Protein AF-A0A0M3JMQ8-F1 (afdb_monomer_lite)

Organism: Anisakis simplex (NCBI:txid6269)

pLDDT: mean 92.39, std 10.88, range [45.56, 98.56]

Radius of gyration: 16.03 Å; chains: 1; bounding box: 49×18×30 Å

Secondary structure (DSSP, 8-state):
-----------S---GGG-EEEEEEETTTTEEEEEETTS-EEEEE--SS--

Sequence (51 aa):
MLSAQVGVYDPFCDDARLAVQKIHFDPNTGRLVVGGRAGHALVYDLEDEPK

Structure (mmCIF, N/CA/C/O backbone):
data_AF-A0A0M3JMQ8-F1
#
_entry.id   AF-A0A0M3JMQ8-F1
#
loop_
_atom_site.group_PDB
_atom_site.id
_atom_site.type_symbol
_atom_site.label_atom_id
_atom_site.label_alt_id
_atom_site.label_comp_id
_atom_site.label_asym_id
_atom_site.label_entity_id
_atom_site.label_seq_id
_atom_site.pdbx_PDB_ins_code
_atom_site.Cartn_x
_atom_site.Cartn_y
_atom_site.Cartn_z
_atom_site.occupancy
_atom_site.B_iso_or_equiv
_atom_site.auth_seq_id
_atom_site.auth_comp_id
_atom_site.auth_asym_id
_atom_site.auth_atom_id
_atom_site.pdbx_PDB_model_num
ATOM 1 N N . MET A 1 1 ? 33.244 -9.347 7.047 1.00 45.56 1 MET A N 1
ATOM 2 C CA . MET A 1 1 ? 32.799 -7.941 7.127 1.00 45.56 1 MET A CA 1
ATOM 3 C C . MET A 1 1 ? 31.462 -7.868 6.412 1.00 45.56 1 MET A C 1
ATOM 5 O O . MET A 1 1 ? 31.438 -7.885 5.192 1.00 45.56 1 MET A O 1
ATOM 9 N N . LEU A 1 2 ? 30.359 -7.965 7.156 1.00 56.66 2 LEU A N 1
ATOM 10 C CA . LEU A 1 2 ? 29.017 -7.895 6.578 1.00 56.66 2 LEU A CA 1
ATOM 11 C C . LEU A 1 2 ? 28.720 -6.419 6.308 1.00 56.66 2 LEU A C 1
ATOM 13 O O . LEU A 1 2 ? 28.737 -5.610 7.232 1.00 56.66 2 LEU A O 1
ATOM 17 N N . SER A 1 3 ? 28.529 -6.063 5.041 1.00 67.19 3 SER A N 1
ATOM 18 C CA . SER A 1 3 ? 27.986 -4.759 4.670 1.00 67.19 3 SER A CA 1
ATOM 19 C C . SER A 1 3 ? 26.543 -4.725 5.167 1.00 67.19 3 SER A C 1
ATOM 21 O O . SER A 1 3 ? 25.692 -5.445 4.654 1.00 67.19 3 SER A O 1
ATOM 23 N N . ALA A 1 4 ? 26.280 -3.957 6.224 1.00 77.62 4 ALA A N 1
ATOM 24 C CA . ALA A 1 4 ? 24.913 -3.656 6.618 1.00 77.62 4 ALA A CA 1
ATOM 25 C C . ALA A 1 4 ? 24.308 -2.753 5.538 1.00 77.62 4 ALA A C 1
ATOM 27 O O . ALA A 1 4 ? 24.892 -1.720 5.204 1.00 77.62 4 ALA A O 1
ATOM 28 N N . GLN A 1 5 ? 23.166 -3.151 4.979 1.00 84.19 5 GLN A N 1
ATOM 29 C CA . GLN A 1 5 ? 22.391 -2.277 4.108 1.00 84.19 5 GLN A CA 1
ATOM 30 C C . GLN A 1 5 ? 21.917 -1.080 4.940 1.00 84.19 5 GLN A C 1
ATOM 32 O O . GLN A 1 5 ? 21.297 -1.248 5.990 1.00 84.19 5 GLN A O 1
ATOM 37 N N . VAL A 1 6 ? 22.247 0.128 4.488 1.00 90.56 6 VAL A N 1
ATOM 38 C CA . VAL A 1 6 ? 21.809 1.384 5.102 1.00 90.56 6 VAL A CA 1
ATOM 39 C C . VAL A 1 6 ? 20.973 2.132 4.071 1.00 90.56 6 VAL A C 1
ATOM 41 O O . VAL A 1 6 ? 21.400 2.289 2.930 1.00 90.56 6 VAL A O 1
ATOM 44 N N . GLY A 1 7 ? 19.795 2.608 4.478 1.00 89.12 7 GLY A N 1
ATOM 45 C CA . GLY A 1 7 ? 18.856 3.317 3.605 1.00 89.12 7 GLY A CA 1
ATOM 46 C C . GLY A 1 7 ? 17.774 2.422 2.994 1.00 89.12 7 GLY A C 1
ATOM 47 O O . GLY A 1 7 ? 17.805 1.202 3.124 1.00 89.12 7 GLY A O 1
ATOM 48 N N . VAL A 1 8 ? 16.789 3.067 2.361 1.00 91.50 8 VAL A N 1
ATOM 49 C CA . VAL A 1 8 ? 15.574 2.428 1.809 1.00 91.50 8 VAL A CA 1
ATOM 50 C C . VAL A 1 8 ? 15.360 2.696 0.318 1.00 91.50 8 VAL A C 1
ATOM 52 O O . VAL A 1 8 ? 14.415 2.178 -0.263 1.00 91.50 8 VAL A O 1
ATOM 55 N N . TYR A 1 9 ? 16.195 3.536 -0.303 1.00 93.00 9 TYR A N 1
ATOM 56 C CA . TYR A 1 9 ? 16.117 3.771 -1.742 1.00 93.00 9 TYR A CA 1
ATOM 57 C C . TYR A 1 9 ? 16.550 2.510 -2.487 1.00 93.00 9 TYR A C 1
ATOM 59 O O . TYR A 1 9 ? 17.661 2.023 -2.278 1.00 93.00 9 TYR A O 1
ATOM 67 N N . ASP A 1 10 ? 15.678 2.032 -3.366 1.00 92.81 10 ASP A N 1
ATOM 68 C CA . ASP A 1 10 ? 15.945 0.912 -4.252 1.00 92.81 10 ASP A CA 1
ATOM 69 C C . ASP A 1 10 ? 15.984 1.414 -5.707 1.00 92.81 10 ASP A C 1
ATOM 71 O O . ASP A 1 10 ? 14.975 1.926 -6.202 1.00 92.81 10 ASP A O 1
ATOM 75 N N . PRO A 1 11 ? 17.139 1.348 -6.397 1.00 94.44 11 P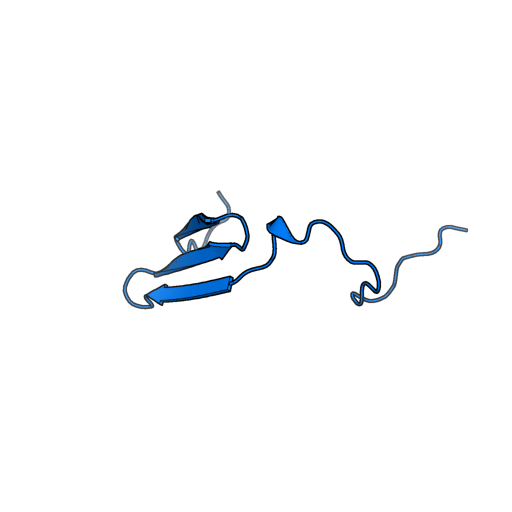RO A N 1
ATOM 76 C CA . PRO A 1 11 ? 17.232 1.729 -7.802 1.00 94.44 11 PRO A CA 1
ATOM 77 C C . PRO A 1 11 ? 16.654 0.668 -8.751 1.00 94.44 11 PRO A C 1
ATOM 79 O O . PRO A 1 11 ? 16.513 0.944 -9.946 1.00 94.44 11 PRO A O 1
ATOM 82 N N . PHE A 1 12 ? 16.367 -0.543 -8.267 1.00 94.62 12 PHE A N 1
ATOM 83 C CA . PHE A 1 12 ? 15.873 -1.635 -9.092 1.00 94.62 12 PHE A CA 1
ATOM 84 C C . PHE A 1 12 ? 14.345 -1.611 -9.176 1.00 94.62 12 PHE A C 1
ATOM 86 O O . PHE A 1 12 ? 13.635 -1.246 -8.245 1.00 94.62 12 PHE A O 1
ATOM 93 N N . CYS A 1 13 ? 13.827 -1.977 -10.347 1.00 93.38 13 CYS A N 1
ATOM 94 C CA . CYS A 1 13 ? 12.400 -2.191 -10.544 1.00 93.38 13 CYS A CA 1
ATOM 95 C C . CYS A 1 13 ? 12.128 -3.695 -10.514 1.00 93.38 13 CYS A C 1
ATOM 97 O O . CYS A 1 13 ? 12.569 -4.403 -11.420 1.00 93.38 13 CYS A O 1
ATOM 99 N N . ASP A 1 14 ? 11.389 -4.149 -9.503 1.00 93.81 14 ASP A N 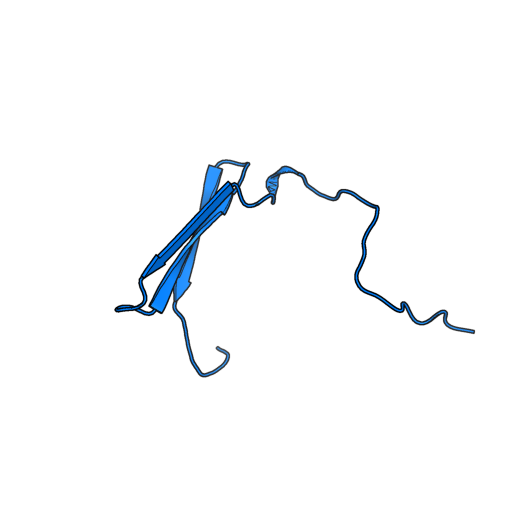1
ATOM 100 C CA . ASP A 1 14 ? 10.905 -5.528 -9.394 1.00 93.81 14 ASP A CA 1
ATOM 101 C C . ASP A 1 14 ? 9.725 -5.781 -10.365 1.00 93.81 14 ASP A C 1
ATOM 103 O O . ASP A 1 14 ? 9.739 -5.403 -11.539 1.00 93.81 14 ASP A O 1
ATOM 107 N N . ASP A 1 15 ? 8.656 -6.430 -9.900 1.00 96.56 15 ASP A N 1
ATOM 108 C CA . ASP A 1 15 ? 7.498 -6.762 -10.720 1.00 96.56 15 ASP A CA 1
ATOM 109 C C . ASP A 1 15 ? 6.531 -5.574 -10.855 1.00 96.56 15 ASP A C 1
ATOM 111 O O . ASP A 1 15 ? 5.747 -5.258 -9.956 1.00 96.56 15 ASP A O 1
ATOM 115 N N . ALA A 1 16 ? 6.510 -4.962 -12.042 1.00 95.75 16 ALA A N 1
ATOM 116 C CA . ALA A 1 16 ? 5.608 -3.858 -12.373 1.00 95.75 16 ALA A CA 1
ATOM 117 C C . ALA A 1 16 ? 4.112 -4.190 -12.183 1.00 95.75 16 ALA A C 1
ATOM 119 O O . ALA A 1 16 ? 3.291 -3.273 -12.071 1.00 95.75 16 ALA A O 1
ATOM 120 N N . ARG A 1 17 ? 3.723 -5.473 -12.140 1.00 97.00 17 ARG A N 1
ATOM 121 C CA . ARG A 1 17 ? 2.335 -5.902 -11.893 1.00 97.00 17 ARG A CA 1
ATOM 122 C C . ARG A 1 17 ? 1.848 -5.564 -10.486 1.00 97.00 17 ARG A C 1
ATOM 124 O O . ARG A 1 17 ? 0.637 -5.401 -10.319 1.00 97.00 17 ARG A O 1
ATOM 131 N N . LEU A 1 18 ? 2.762 -5.430 -9.522 1.00 96.75 18 LEU A N 1
ATOM 132 C CA . LEU A 1 18 ? 2.474 -5.070 -8.129 1.00 96.75 18 LEU A CA 1
ATOM 133 C C . LEU A 1 18 ? 2.277 -3.561 -7.921 1.00 96.75 18 LEU A C 1
ATOM 135 O O . LEU A 1 18 ? 1.916 -3.132 -6.829 1.00 96.75 18 LEU A O 1
ATOM 139 N N . ALA A 1 19 ? 2.477 -2.740 -8.956 1.00 97.25 19 ALA A N 1
ATOM 140 C CA . ALA A 1 19 ? 2.305 -1.297 -8.848 1.00 97.25 19 ALA A CA 1
ATOM 141 C C . ALA A 1 19 ? 0.861 -0.920 -8.469 1.00 97.25 19 ALA A C 1
ATOM 143 O O . ALA A 1 19 ? -0.090 -1.259 -9.184 1.00 97.25 19 ALA A O 1
ATOM 144 N N . VAL A 1 20 ? 0.707 -0.150 -7.389 1.00 97.88 20 VAL A N 1
ATOM 145 C CA . VAL A 1 20 ? -0.577 0.424 -6.961 1.00 97.88 20 VAL A CA 1
ATOM 146 C C . VAL A 1 20 ? -1.070 1.433 -8.000 1.00 97.88 20 VAL A C 1
ATOM 148 O O . VAL A 1 20 ? -0.320 2.293 -8.453 1.00 97.88 20 VAL A O 1
ATOM 151 N N . GLN A 1 21 ? -2.339 1.321 -8.387 1.00 98.25 21 GLN A N 1
ATOM 152 C CA . GLN A 1 21 ? -3.003 2.202 -9.355 1.00 98.25 21 GLN A CA 1
ATOM 153 C C . GLN A 1 21 ? -4.067 3.090 -8.710 1.00 98.25 21 GLN A C 1
ATOM 155 O O . G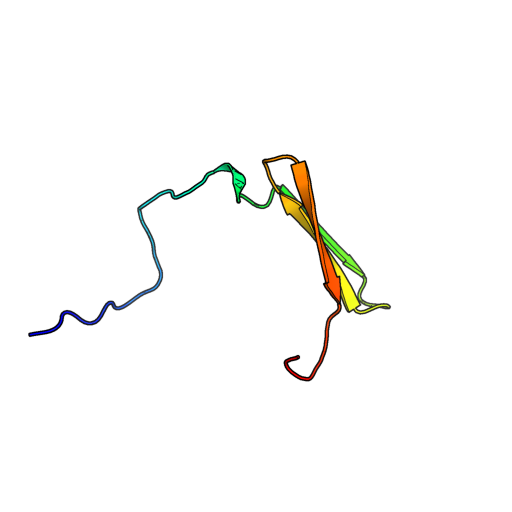LN A 1 21 ? -4.279 4.217 -9.153 1.00 98.25 21 GLN A O 1
ATOM 160 N N . LYS A 1 22 ? -4.781 2.575 -7.701 1.00 98.06 22 LYS A N 1
ATOM 161 C CA . LYS A 1 22 ? -5.874 3.284 -7.020 1.00 98.06 22 LYS A CA 1
ATOM 162 C C . LYS A 1 22 ? -5.896 2.941 -5.538 1.00 98.06 22 LYS A C 1
ATOM 164 O O . LYS A 1 22 ? -5.626 1.800 -5.173 1.00 98.06 22 LYS A O 1
ATOM 169 N N . ILE A 1 23 ? -6.269 3.920 -4.719 1.00 98.38 23 ILE A N 1
ATOM 170 C CA . ILE A 1 23 ? -6.433 3.779 -3.271 1.00 98.38 23 ILE A CA 1
ATOM 171 C C . ILE A 1 23 ? -7.763 4.423 -2.878 1.00 98.38 23 ILE A C 1
ATOM 173 O O . ILE A 1 23 ? -8.061 5.535 -3.316 1.00 98.38 23 ILE A O 1
ATOM 177 N N . HIS A 1 24 ? -8.551 3.729 -2.060 1.00 98.31 24 HIS A N 1
ATOM 178 C CA . HIS A 1 24 ? -9.754 4.267 -1.434 1.00 98.31 24 HIS A CA 1
ATOM 179 C C . HIS A 1 24 ? -9.785 3.877 0.042 1.00 98.31 24 HIS A C 1
ATOM 181 O O . HIS A 1 24 ? -9.665 2.697 0.365 1.00 98.31 24 HIS A O 1
ATOM 187 N N . PHE A 1 25 ? -9.983 4.854 0.923 1.00 98.31 25 PHE A N 1
ATOM 188 C CA . PHE A 1 25 ? -10.088 4.640 2.362 1.00 98.31 25 PHE A CA 1
ATOM 189 C C . PHE A 1 25 ? -11.410 5.204 2.878 1.00 98.31 25 PHE A C 1
ATOM 191 O O . PHE A 1 25 ? -11.733 6.359 2.597 1.00 98.31 25 PHE A O 1
ATOM 198 N N . ASP A 1 26 ? -12.158 4.393 3.621 1.00 97.75 26 ASP A N 1
ATOM 199 C CA . ASP A 1 26 ? -13.344 4.841 4.347 1.00 97.75 26 ASP A CA 1
ATOM 200 C C . ASP A 1 26 ? -13.022 4.976 5.844 1.00 97.75 26 ASP A C 1
ATOM 202 O O . ASP A 1 26 ? -12.902 3.963 6.538 1.00 97.75 26 ASP A O 1
ATOM 206 N N . PRO A 1 27 ? -12.916 6.208 6.374 1.00 96.50 27 PRO A N 1
ATOM 207 C CA . PRO A 1 27 ? -12.572 6.433 7.773 1.00 96.50 27 PRO A CA 1
ATOM 208 C C . PRO A 1 27 ? -13.677 6.011 8.746 1.00 96.50 27 PRO A C 1
ATOM 210 O O . PRO A 1 27 ? -13.394 5.828 9.925 1.00 96.50 27 PRO A O 1
ATOM 213 N N . ASN A 1 28 ? -14.925 5.858 8.287 1.00 97.44 28 ASN A N 1
ATOM 214 C CA . ASN A 1 28 ? -16.025 5.460 9.168 1.00 97.44 28 ASN A CA 1
ATOM 215 C C . ASN A 1 28 ? -15.982 3.964 9.486 1.00 97.44 28 ASN A C 1
ATOM 217 O O . ASN A 1 28 ? -16.405 3.552 10.562 1.00 97.44 28 ASN A O 1
ATOM 221 N N . THR A 1 29 ? -15.501 3.155 8.538 1.00 96.12 29 THR A N 1
ATOM 222 C CA . THR A 1 29 ? -15.417 1.694 8.681 1.00 96.12 29 THR A CA 1
ATOM 223 C C . THR A 1 29 ? -13.995 1.186 8.880 1.00 96.12 29 THR A C 1
ATOM 225 O O . THR A 1 29 ? -13.822 0.027 9.236 1.00 96.12 29 THR A O 1
ATOM 228 N N . GLY A 1 30 ? -12.978 2.019 8.639 1.00 96.44 30 GLY A N 1
ATOM 229 C CA . GLY A 1 30 ? -11.577 1.602 8.672 1.00 96.44 30 GLY A CA 1
ATOM 230 C C . GLY A 1 30 ? -11.164 0.743 7.472 1.00 96.44 30 GLY A C 1
ATOM 231 O O . GLY A 1 30 ? -10.084 0.158 7.492 1.00 96.44 30 GLY A O 1
ATOM 232 N N . ARG A 1 31 ? -11.988 0.657 6.418 1.00 97.88 31 ARG A N 1
ATOM 233 C CA . ARG A 1 31 ? -11.682 -0.152 5.230 1.00 97.88 31 ARG A CA 1
ATOM 234 C C . ARG A 1 31 ? -10.759 0.564 4.263 1.00 97.88 31 ARG A C 1
ATOM 236 O O . ARG A 1 31 ? -11.031 1.687 3.833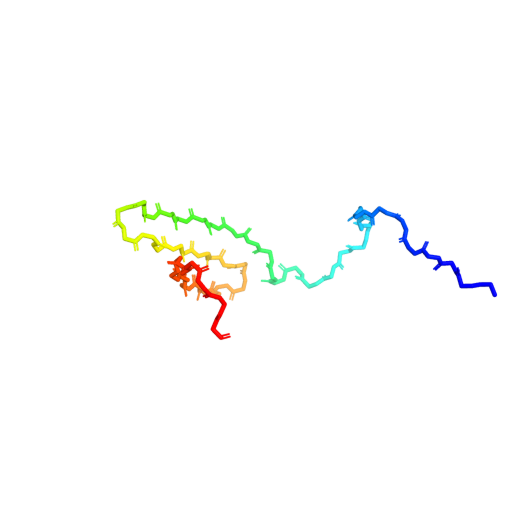 1.00 97.88 31 ARG A O 1
ATOM 243 N N . LEU A 1 32 ? -9.729 -0.150 3.828 1.00 98.12 32 LEU A N 1
ATOM 244 C CA . LEU A 1 32 ? -8.798 0.271 2.792 1.00 98.12 32 LEU A CA 1
ATOM 245 C C . LEU A 1 32 ? -8.909 -0.660 1.583 1.00 98.12 32 LEU A C 1
ATOM 247 O O . LEU A 1 32 ? -8.704 -1.866 1.686 1.00 98.12 32 LEU A O 1
ATOM 251 N N . VAL A 1 33 ? -9.189 -0.089 0.415 1.00 98.12 3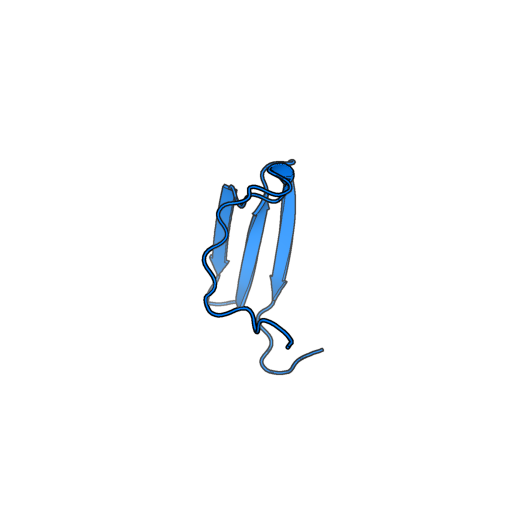3 VAL A N 1
ATOM 252 C CA . VAL A 1 33 ? -9.205 -0.805 -0.863 1.00 98.12 33 VAL A CA 1
ATOM 253 C C . VAL A 1 33 ? -8.056 -0.311 -1.732 1.00 98.12 33 VAL A C 1
ATOM 255 O O . VAL A 1 33 ? -7.925 0.890 -1.983 1.00 98.12 33 VAL A O 1
ATOM 258 N N . VAL A 1 34 ? -7.243 -1.243 -2.226 1.00 98.56 34 VAL A N 1
ATOM 259 C CA . VAL A 1 34 ? -6.089 -0.971 -3.093 1.00 98.56 34 VAL A CA 1
ATOM 260 C C . VAL A 1 34 ? -6.265 -1.712 -4.415 1.00 98.56 34 VAL A C 1
ATOM 262 O O . VAL A 1 34 ? -6.420 -2.930 -4.437 1.00 98.56 34 VAL A O 1
ATOM 265 N N . GLY A 1 35 ? -6.240 -0.982 -5.529 1.00 98.44 35 GLY A N 1
ATOM 266 C CA . GLY A 1 35 ? -6.265 -1.553 -6.878 1.00 98.44 35 GLY A CA 1
ATOM 267 C C . GLY A 1 35 ? -4.866 -1.595 -7.484 1.00 98.44 35 GLY A C 1
ATOM 268 O O . GLY A 1 35 ? -4.204 -0.558 -7.550 1.00 98.44 35 GLY A O 1
ATOM 269 N N . GLY A 1 36 ? -4.424 -2.764 -7.946 1.00 98.19 36 GLY A N 1
ATOM 270 C CA . GLY A 1 36 ? -3.108 -2.977 -8.550 1.00 98.19 36 GLY A CA 1
ATOM 271 C C . GLY A 1 36 ? -3.118 -3.024 -10.079 1.00 98.19 36 GLY A C 1
ATOM 272 O O . GLY A 1 36 ? -4.154 -3.207 -10.724 1.00 98.19 36 GLY A O 1
ATOM 273 N N . ARG A 1 37 ? -1.934 -2.875 -10.685 1.00 98.00 37 ARG A N 1
ATOM 274 C CA . ARG A 1 37 ? -1.764 -2.777 -12.146 1.00 98.00 37 ARG A CA 1
ATOM 275 C C . ARG A 1 37 ? -2.228 -4.016 -12.899 1.00 98.00 37 ARG A C 1
ATOM 277 O O . ARG A 1 37 ? -2.786 -3.887 -13.984 1.00 98.00 37 ARG A O 1
ATOM 284 N N . ALA A 1 38 ? -2.022 -5.203 -12.337 1.00 97.75 38 ALA A N 1
ATOM 285 C CA . ALA A 1 38 ? -2.472 -6.455 -12.945 1.00 97.75 38 ALA A CA 1
ATOM 286 C C . ALA A 1 38 ? -3.975 -6.748 -12.751 1.00 97.75 38 ALA A C 1
ATOM 288 O O . ALA A 1 38 ? -4.405 -7.878 -12.960 1.00 97.75 38 ALA A O 1
ATOM 289 N N . GLY A 1 39 ? -4.774 -5.758 -12.338 1.00 97.31 39 GLY A N 1
ATOM 290 C CA . GLY A 1 39 ? -6.223 -5.899 -12.171 1.00 97.31 39 GLY A CA 1
ATOM 291 C C . GLY A 1 39 ? -6.649 -6.573 -10.866 1.00 97.31 39 GLY A C 1
ATOM 292 O O . GLY A 1 39 ? -7.839 -6.796 -10.667 1.00 97.31 39 GLY A O 1
ATOM 293 N N . HIS A 1 40 ? -5.710 -6.879 -9.967 1.00 97.81 40 HIS A N 1
ATOM 294 C CA . HIS A 1 40 ? -6.039 -7.353 -8.626 1.00 97.81 40 HIS A CA 1
ATOM 295 C C . HIS A 1 40 ? -6.544 -6.202 -7.750 1.00 97.81 40 HIS A C 1
ATOM 297 O O . HIS A 1 40 ? -6.106 -5.057 -7.888 1.00 97.81 40 HIS A O 1
ATOM 303 N N . ALA A 1 41 ? -7.447 -6.523 -6.827 1.00 97.81 41 ALA A N 1
ATOM 304 C CA . ALA A 1 41 ? -7.932 -5.611 -5.803 1.00 97.81 41 ALA A CA 1
ATOM 305 C C . ALA A 1 41 ? -7.751 -6.264 -4.432 1.00 97.81 41 ALA A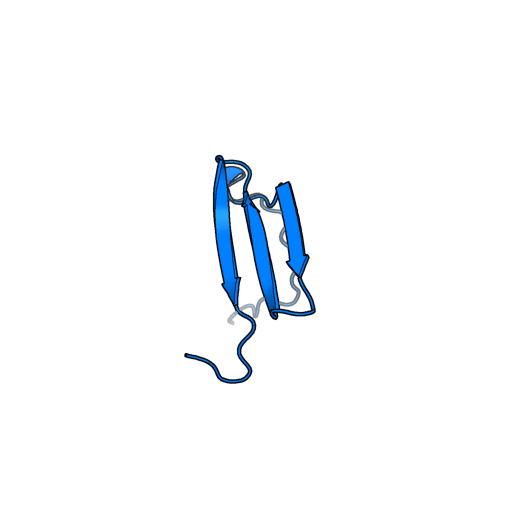 C 1
ATOM 307 O O . ALA A 1 41 ? -8.109 -7.427 -4.247 1.00 97.81 41 ALA A O 1
ATOM 308 N N . LEU A 1 42 ? -7.184 -5.514 -3.493 1.00 98.00 42 LEU A N 1
ATOM 309 C CA . LEU A 1 42 ? -6.961 -5.931 -2.114 1.00 98.00 42 LEU A CA 1
ATOM 310 C C . LEU A 1 42 ? -7.884 -5.111 -1.218 1.00 98.00 42 LEU A C 1
ATOM 312 O O . LEU A 1 42 ? -7.983 -3.893 -1.385 1.00 98.00 42 LEU A O 1
ATOM 316 N N . VAL A 1 43 ? -8.567 -5.782 -0.296 1.00 97.56 43 VAL A N 1
ATOM 317 C CA . VAL A 1 43 ? -9.429 -5.155 0.709 1.00 97.56 43 VAL A CA 1
ATOM 318 C C . VAL A 1 43 ? -8.839 -5.475 2.071 1.00 97.56 43 VAL A C 1
ATOM 320 O O . VAL A 1 43 ? -8.632 -6.643 2.391 1.00 97.56 43 VAL A O 1
ATOM 323 N N . TYR A 1 44 ? -8.559 -4.429 2.835 1.00 97.25 44 TYR A N 1
ATOM 324 C CA . TYR A 1 44 ? -8.007 -4.489 4.177 1.00 97.25 44 TYR A CA 1
ATOM 325 C C . TYR A 1 44 ? -8.969 -3.831 5.161 1.00 97.25 44 TYR A C 1
ATOM 327 O O . TYR A 1 44 ? -9.634 -2.847 4.820 1.00 97.25 44 TYR A O 1
ATOM 335 N N . ASP A 1 45 ? -8.981 -4.346 6.383 1.00 96.38 45 ASP A N 1
ATOM 336 C CA . ASP A 1 45 ? -9.630 -3.737 7.538 1.00 96.38 45 ASP A CA 1
ATOM 337 C C . ASP A 1 45 ? -8.535 -3.229 8.491 1.00 96.38 45 ASP A C 1
ATOM 339 O O . ASP A 1 45 ? -7.508 -3.886 8.676 1.00 96.38 45 ASP A O 1
ATOM 343 N N . LEU A 1 46 ? -8.720 -2.030 9.048 1.00 95.38 46 LEU A N 1
ATOM 344 C CA . LEU A 1 46 ? -7.822 -1.474 10.057 1.00 95.38 46 LEU A CA 1
ATOM 345 C C . LEU A 1 46 ? -8.096 -2.146 11.410 1.00 95.38 46 LEU A C 1
ATOM 347 O O . LEU A 1 46 ? -9.185 -1.998 11.960 1.00 95.38 46 LEU A O 1
ATOM 351 N N . GLU A 1 47 ? -7.103 -2.862 11.936 1.00 93.88 47 GLU A N 1
ATOM 352 C CA . GLU A 1 47 ? -7.150 -3.537 13.238 1.00 93.88 47 GLU A CA 1
ATOM 353 C C . GLU A 1 47 ? -6.023 -3.001 14.142 1.00 93.88 47 GLU A C 1
ATOM 355 O O . GLU A 1 47 ? -4.920 -2.726 13.666 1.00 93.88 47 GLU A O 1
ATOM 360 N N . ASP A 1 48 ? -6.300 -2.832 15.441 1.00 92.19 48 ASP A N 1
ATOM 361 C CA . ASP A 1 48 ? -5.325 -2.318 16.421 1.00 92.19 48 ASP A CA 1
ATOM 362 C C . ASP A 1 48 ? -4.304 -3.381 16.858 1.00 92.19 48 ASP A C 1
ATOM 364 O O . ASP A 1 48 ? -3.182 -3.056 17.254 1.00 92.19 48 ASP A O 1
ATOM 368 N N . GLU A 1 49 ? -4.685 -4.659 16.788 1.00 92.06 49 GLU A N 1
ATOM 369 C CA . GLU A 1 49 ? -3.843 -5.791 17.165 1.00 92.06 49 GLU A CA 1
ATOM 370 C C . GLU A 1 49 ? -3.412 -6.583 15.924 1.00 92.06 49 GLU A C 1
ATOM 372 O O . GLU A 1 49 ? -4.215 -6.794 15.013 1.00 92.06 49 GLU A O 1
ATOM 377 N N . PRO A 1 50 ? -2.150 -7.046 15.866 1.00 83.88 50 PRO A N 1
ATOM 378 C CA . PRO A 1 50 ? -1.720 -7.946 14.810 1.00 83.88 50 PRO A CA 1
ATOM 379 C C . PRO A 1 50 ? -2.435 -9.294 14.953 1.00 83.88 50 PRO A C 1
ATOM 381 O O . PRO A 1 50 ? -2.499 -9.862 16.044 1.00 83.88 50 PRO A O 1
ATOM 384 N N . LYS A 1 51 ? -2.938 -9.803 13.831 1.00 66.00 51 LYS A N 1
ATOM 385 C CA . LYS A 1 51 ? -3.621 -11.094 13.736 1.00 66.00 51 LYS A CA 1
ATOM 386 C C . LYS A 1 51 ? -2.668 -12.265 13.516 1.00 66.00 51 LYS A C 1
ATOM 388 O O . LYS A 1 51 ? -1.654 -12.076 12.805 1.00 66.00 51 LYS A O 1
#

Foldseek 3Di:
DDPDDDDDDDPDDDDQQAAWDDWDADPVFQWIWTATPVRDIDIDHDDPDDD